Protein AF-A0A9W8QL28-F1 (afdb_mon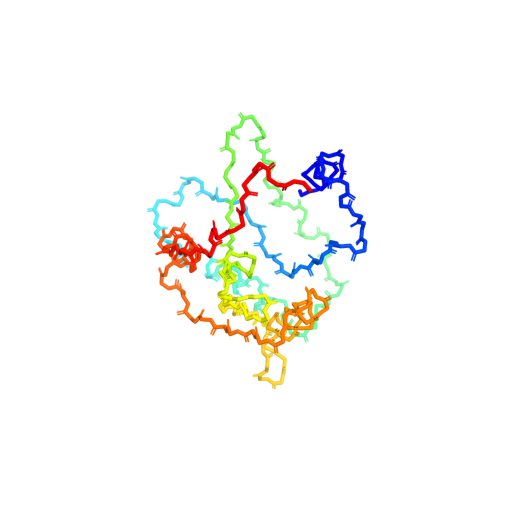omer_lite)

Structure (mmCIF, N/CA/C/O backbone):
data_AF-A0A9W8QL28-F1
#
_entry.id   AF-A0A9W8QL28-F1
#
loop_
_atom_site.group_PDB
_atom_site.id
_atom_site.type_symbol
_atom_site.label_atom_id
_atom_site.label_alt_id
_a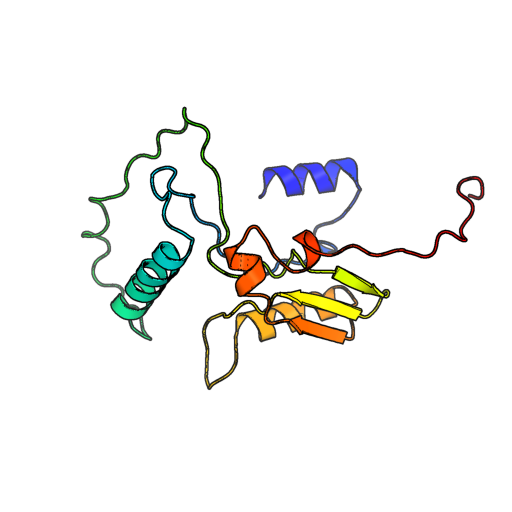tom_site.label_comp_id
_atom_site.label_asym_id
_atom_site.label_entity_id
_atom_site.label_seq_id
_atom_site.pdbx_PDB_ins_code
_atom_site.Cartn_x
_atom_site.Cartn_y
_atom_site.Cartn_z
_atom_site.occupancy
_atom_site.B_iso_or_equiv
_atom_site.auth_seq_id
_atom_site.auth_comp_id
_atom_site.auth_asym_id
_atom_site.auth_atom_id
_atom_site.pdbx_PDB_model_num
ATOM 1 N N . MET A 1 1 ? 14.831 0.551 6.319 1.00 87.62 1 MET A N 1
ATOM 2 C CA . MET A 1 1 ? 13.505 0.143 6.832 1.00 87.62 1 MET A CA 1
ATOM 3 C C . MET A 1 1 ? 13.567 -0.330 8.285 1.00 87.62 1 MET A C 1
ATOM 5 O O . MET A 1 1 ? 12.754 0.137 9.063 1.00 87.62 1 MET A O 1
ATOM 9 N N . THR A 1 2 ? 14.535 -1.170 8.684 1.00 91.88 2 THR A N 1
ATOM 10 C CA . THR A 1 2 ? 14.658 -1.726 10.054 1.00 91.88 2 THR A CA 1
ATOM 11 C C . THR A 1 2 ? 14.561 -0.692 11.175 1.00 91.88 2 THR A C 1
ATOM 13 O O . THR A 1 2 ? 13.755 -0.870 12.074 1.00 91.88 2 THR A O 1
ATOM 16 N N . ALA A 1 3 ? 15.291 0.424 11.087 1.00 93.81 3 ALA A N 1
ATOM 17 C CA . ALA A 1 3 ? 15.249 1.465 12.120 1.00 93.81 3 ALA A CA 1
ATOM 18 C C . ALA A 1 3 ? 13.833 2.026 12.369 1.00 93.81 3 ALA A C 1
ATOM 20 O O . ALA A 1 3 ? 13.458 2.247 13.515 1.00 93.81 3 ALA A O 1
ATOM 21 N N . ASN A 1 4 ? 13.025 2.194 11.312 1.00 95.12 4 ASN A N 1
ATOM 22 C CA . ASN A 1 4 ? 11.638 2.645 11.454 1.00 95.12 4 ASN A CA 1
ATOM 23 C C . ASN A 1 4 ? 10.756 1.568 12.092 1.00 95.12 4 ASN A C 1
ATOM 25 O O . ASN A 1 4 ? 9.871 1.905 12.866 1.00 95.12 4 ASN A O 1
ATOM 29 N N . LEU A 1 5 ? 10.988 0.288 11.784 1.00 95.00 5 LEU A N 1
ATOM 30 C CA . LEU A 1 5 ? 10.230 -0.807 12.394 1.00 95.00 5 LEU A CA 1
ATOM 31 C C . LEU A 1 5 ? 10.510 -0.902 13.895 1.00 95.00 5 LEU A C 1
ATOM 33 O O . LEU A 1 5 ? 9.568 -1.003 14.671 1.00 95.00 5 LEU A O 1
ATOM 37 N N . GLU A 1 6 ? 11.776 -0.810 14.304 1.00 95.25 6 GLU A N 1
ATOM 38 C CA . GLU A 1 6 ? 12.146 -0.817 15.725 1.00 95.25 6 GLU A CA 1
ATOM 39 C C . GLU A 1 6 ? 11.545 0.377 16.472 1.00 95.25 6 GLU A C 1
ATOM 41 O O . GLU A 1 6 ? 11.014 0.221 17.571 1.00 95.25 6 GLU A O 1
ATOM 46 N N . LEU A 1 7 ? 11.552 1.560 15.849 1.00 96.12 7 LEU A N 1
ATOM 47 C CA . LEU A 1 7 ? 10.896 2.735 16.412 1.00 96.12 7 LEU A CA 1
ATOM 48 C C . LEU A 1 7 ? 9.381 2.525 16.545 1.00 96.12 7 LEU A C 1
ATOM 50 O O . LEU A 1 7 ? 8.831 2.759 17.613 1.00 96.12 7 LEU A O 1
ATOM 54 N N . LEU A 1 8 ? 8.700 2.046 15.501 1.00 96.31 8 LEU A N 1
ATOM 55 C CA . LEU A 1 8 ? 7.252 1.823 15.552 1.00 96.31 8 LEU A CA 1
ATOM 56 C C . LEU A 1 8 ? 6.868 0.807 16.630 1.00 96.31 8 LEU A C 1
ATOM 58 O O . LEU A 1 8 ? 5.958 1.076 17.411 1.00 96.31 8 LEU A O 1
ATOM 62 N N . LYS A 1 9 ? 7.586 -0.317 16.729 1.00 96.31 9 LYS A N 1
ATOM 63 C CA . LYS A 1 9 ? 7.376 -1.314 17.791 1.00 96.31 9 LYS A CA 1
ATOM 64 C C . LYS A 1 9 ? 7.506 -0.691 19.179 1.00 96.31 9 LYS A C 1
ATOM 66 O O . LYS A 1 9 ? 6.660 -0.913 20.041 1.00 96.31 9 LYS A O 1
ATOM 71 N N . LYS A 1 10 ? 8.541 0.129 19.376 1.00 96.44 10 LYS A N 1
ATOM 72 C CA . LYS A 1 10 ? 8.800 0.815 20.643 1.00 96.44 10 LYS A CA 1
ATOM 73 C C . LYS A 1 10 ? 7.705 1.827 21.004 1.00 96.44 10 LYS A C 1
ATOM 75 O O . LYS A 1 10 ? 7.335 1.908 22.169 1.00 96.44 10 LYS A O 1
ATOM 80 N N . GLU A 1 11 ? 7.207 2.596 20.036 1.00 97.81 11 GLU A N 1
ATOM 81 C CA . GLU A 1 11 ? 6.320 3.744 20.294 1.00 97.81 11 GLU A CA 1
ATOM 82 C C . GLU A 1 11 ? 4.814 3.416 20.176 1.00 97.81 11 GLU A C 1
ATOM 84 O O . GLU A 1 11 ? 3.987 4.201 20.629 1.00 97.81 11 GLU A O 1
ATOM 89 N N . THR A 1 12 ? 4.429 2.281 19.574 1.00 94.69 12 THR A N 1
ATOM 90 C CA . THR A 1 12 ? 3.009 1.946 19.300 1.00 94.69 12 THR A CA 1
ATOM 91 C C . THR A 1 12 ? 2.554 0.576 19.810 1.00 94.69 12 THR A C 1
ATOM 93 O O . THR A 1 12 ? 1.387 0.235 19.657 1.00 94.69 12 THR A O 1
ATOM 96 N N . VAL A 1 13 ? 3.446 -0.205 20.435 1.00 94.12 13 VAL A N 1
ATOM 97 C CA . VAL A 1 13 ? 3.175 -1.565 20.958 1.00 94.12 13 VAL A CA 1
ATOM 98 C C . VAL A 1 13 ? 2.855 -2.605 19.866 1.00 94.12 13 VAL A C 1
ATOM 100 O O . VAL A 1 13 ? 2.584 -3.759 20.182 1.00 94.12 13 VAL A O 1
ATOM 103 N N . ILE A 1 14 ? 2.957 -2.252 18.578 1.00 96.25 14 ILE A N 1
ATOM 104 C CA . ILE A 1 14 ? 2.776 -3.221 17.490 1.00 96.25 14 ILE A CA 1
ATOM 105 C C . ILE A 1 14 ? 3.804 -4.354 17.582 1.00 96.25 14 ILE A C 1
ATOM 107 O O . ILE A 1 14 ? 4.992 -4.144 17.844 1.00 96.25 14 ILE A O 1
ATOM 111 N N . THR A 1 15 ? 3.346 -5.569 17.316 1.00 95.88 15 THR A N 1
ATOM 112 C CA . THR A 1 15 ? 4.160 -6.785 17.329 1.00 95.88 15 THR A CA 1
ATOM 113 C C . THR A 1 15 ? 4.541 -7.220 15.915 1.00 95.88 15 THR A C 1
ATOM 115 O O . THR A 1 15 ? 3.971 -6.770 14.924 1.00 95.88 15 THR A O 1
ATOM 118 N N . ASP A 1 16 ? 5.491 -8.152 15.780 1.00 95.69 16 ASP A N 1
ATOM 119 C CA . ASP A 1 16 ? 5.831 -8.718 14.464 1.00 95.69 16 ASP A CA 1
ATOM 120 C C . ASP A 1 16 ? 4.655 -9.437 13.784 1.00 95.69 16 ASP A C 1
ATOM 122 O O . ASP A 1 16 ? 4.622 -9.494 12.554 1.00 95.69 16 ASP A O 1
ATOM 126 N N . GLY A 1 17 ? 3.686 -9.940 14.560 1.00 96.06 17 GLY A N 1
ATOM 127 C CA . GLY A 1 17 ? 2.460 -10.556 14.041 1.00 96.06 17 GLY A CA 1
ATOM 128 C C . GLY A 1 17 ? 1.511 -9.564 13.363 1.00 96.06 17 GLY A C 1
ATOM 129 O O . GLY A 1 17 ? 0.692 -9.971 12.546 1.00 96.06 17 GLY A O 1
ATOM 130 N N . GLU A 1 18 ? 1.662 -8.270 13.649 1.00 96.25 18 GLU A N 1
ATOM 131 C CA . GLU A 1 18 ? 0.862 -7.177 13.084 1.00 96.25 18 GLU A CA 1
ATOM 132 C C . GLU A 1 18 ? 1.589 -6.464 11.928 1.00 96.25 18 GLU A C 1
ATOM 134 O O . GLU A 1 18 ? 1.052 -5.544 11.311 1.00 96.25 18 GLU A O 1
ATOM 139 N N . ILE A 1 19 ? 2.817 -6.890 11.597 1.00 96.75 19 ILE A N 1
ATOM 140 C CA . ILE A 1 19 ? 3.626 -6.291 10.531 1.00 96.75 19 ILE A CA 1
ATOM 141 C C . ILE A 1 19 ? 3.552 -7.147 9.267 1.00 96.75 19 ILE A C 1
ATOM 143 O O . ILE A 1 19 ? 4.274 -8.134 9.084 1.00 96.75 19 ILE A O 1
ATOM 147 N N . P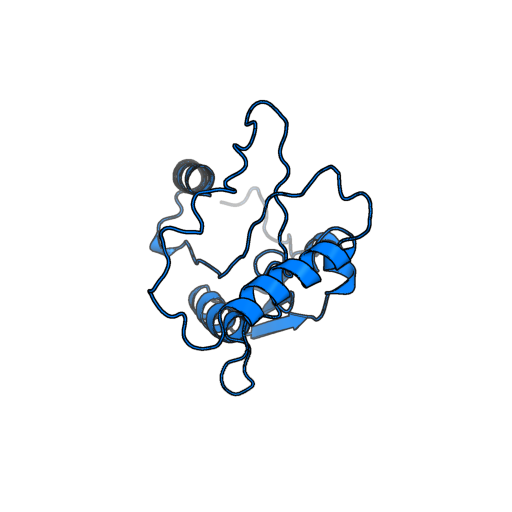HE A 1 20 ? 2.743 -6.682 8.324 1.00 97.19 20 PHE A N 1
ATOM 148 C CA . PHE A 1 20 ? 2.582 -7.275 7.001 1.00 97.19 20 PHE A CA 1
ATOM 149 C C . PHE A 1 20 ? 3.552 -6.639 5.995 1.00 97.19 20 PHE A C 1
ATOM 151 O O . PHE A 1 20 ? 3.675 -5.418 5.910 1.00 97.19 20 PHE A O 1
ATOM 158 N N . ARG A 1 21 ? 4.289 -7.464 5.240 1.00 96.31 21 ARG A N 1
ATOM 159 C CA . ARG A 1 21 ? 5.356 -7.008 4.329 1.00 96.31 21 ARG A CA 1
ATOM 160 C C . ARG A 1 21 ? 4.943 -7.198 2.878 1.00 96.31 21 ARG A C 1
ATOM 162 O O . ARG A 1 21 ? 4.512 -8.282 2.497 1.00 96.31 21 ARG A O 1
ATOM 169 N N . LEU A 1 22 ? 5.135 -6.155 2.077 1.00 97.12 22 LEU A N 1
ATOM 170 C CA . LEU A 1 22 ? 4.822 -6.137 0.651 1.00 97.12 22 LEU A CA 1
ATOM 171 C C . LEU A 1 22 ? 6.103 -6.106 -0.191 1.00 97.12 22 LEU A C 1
ATOM 173 O O . LEU A 1 22 ? 7.116 -5.560 0.262 1.00 97.12 22 LEU A O 1
ATOM 177 N N . PRO A 1 23 ? 6.080 -6.673 -1.411 1.00 96.19 23 PRO A N 1
ATOM 178 C CA . PRO A 1 23 ? 7.187 -6.531 -2.344 1.00 96.19 23 PRO A CA 1
ATOM 179 C C . PRO A 1 23 ? 7.348 -5.059 -2.742 1.00 96.19 23 PRO A C 1
ATOM 181 O O . PRO A 1 23 ? 6.380 -4.381 -3.074 1.00 96.19 23 PRO A O 1
ATOM 184 N N . ALA A 1 24 ? 8.583 -4.560 -2.713 1.00 93.00 24 ALA A N 1
ATOM 185 C CA . ALA A 1 24 ? 8.904 -3.200 -3.123 1.00 93.00 24 ALA A CA 1
ATOM 186 C C . ALA A 1 24 ? 10.309 -3.142 -3.722 1.00 93.00 24 ALA A C 1
ATOM 188 O O . ALA A 1 24 ? 11.240 -3.780 -3.227 1.00 93.00 24 ALA A O 1
ATOM 189 N N . LEU A 1 25 ? 10.467 -2.329 -4.766 1.00 91.94 25 LEU A N 1
ATOM 190 C CA . LEU A 1 25 ? 11.770 -1.959 -5.303 1.00 91.94 25 LEU A CA 1
ATOM 191 C C . LEU A 1 25 ? 12.085 -0.529 -4.883 1.00 91.94 25 LEU A C 1
ATOM 193 O O . LEU A 1 25 ? 11.281 0.381 -5.089 1.00 91.94 25 LEU A O 1
ATOM 197 N N . ILE A 1 26 ? 13.271 -0.340 -4.313 1.00 89.62 26 ILE A N 1
ATOM 198 C CA . ILE A 1 26 ? 13.777 0.961 -3.885 1.00 89.62 26 ILE A CA 1
ATOM 199 C C . ILE A 1 26 ? 15.139 1.166 -4.533 1.00 89.62 26 ILE A C 1
ATOM 201 O O . ILE A 1 26 ? 16.018 0.310 -4.439 1.00 89.62 26 ILE A O 1
ATOM 205 N N . ALA A 1 27 ? 15.301 2.299 -5.205 1.00 87.19 27 ALA A N 1
ATOM 206 C CA . ALA A 1 27 ? 16.518 2.660 -5.909 1.00 87.19 27 ALA A CA 1
ATOM 207 C C . ALA A 1 27 ? 17.002 4.045 -5.481 1.00 87.19 27 ALA A C 1
ATOM 209 O O . ALA A 1 27 ? 16.237 4.878 -4.998 1.00 87.19 27 ALA A O 1
ATOM 210 N N . TYR A 1 28 ? 18.288 4.307 -5.688 1.00 83.69 28 TYR A N 1
ATOM 211 C CA . TYR A 1 28 ? 18.830 5.652 -5.555 1.00 83.69 28 TYR A CA 1
ATOM 212 C C . TYR A 1 28 ? 18.374 6.516 -6.729 1.00 83.69 28 TYR A C 1
ATOM 214 O O . TYR A 1 28 ? 18.602 6.167 -7.891 1.00 83.69 28 TYR A O 1
ATOM 222 N N . ARG A 1 29 ? 17.801 7.678 -6.421 1.00 75.38 29 ARG A N 1
ATOM 223 C CA . ARG A 1 29 ? 17.485 8.701 -7.412 1.00 75.38 29 ARG A CA 1
ATOM 224 C C . ARG A 1 29 ? 18.777 9.381 -7.846 1.00 75.38 29 ARG A C 1
ATOM 226 O O . ARG A 1 29 ? 19.460 10.003 -7.037 1.00 75.38 29 ARG A O 1
ATOM 233 N N . ASP A 1 30 ? 19.109 9.279 -9.129 1.00 69.81 30 ASP A N 1
ATOM 234 C CA . ASP A 1 30 ? 20.281 9.941 -9.711 1.00 69.81 30 ASP A CA 1
ATOM 235 C C . ASP A 1 30 ? 20.003 11.450 -9.865 1.00 69.81 30 ASP A C 1
ATOM 237 O O . ASP A 1 30 ? 19.218 11.832 -10.737 1.00 69.81 30 ASP A O 1
ATOM 241 N N . PRO A 1 31 ? 20.643 12.332 -9.072 1.00 58.59 31 PRO A N 1
ATOM 242 C CA . PRO A 1 31 ? 20.335 13.765 -9.061 1.00 58.59 31 PRO A CA 1
ATOM 243 C C . PRO A 1 31 ? 20.692 14.472 -10.378 1.00 58.59 31 PRO A C 1
ATOM 245 O O . PRO A 1 31 ? 20.253 15.595 -10.621 1.00 58.59 31 PRO A O 1
ATOM 248 N N . ARG A 1 32 ? 21.467 13.822 -11.258 1.00 59.44 32 ARG A N 1
ATOM 249 C CA . ARG A 1 32 ? 21.807 14.336 -12.595 1.00 59.44 32 ARG A CA 1
ATOM 250 C C . ARG A 1 32 ? 20.726 14.050 -13.634 1.00 59.44 32 ARG A C 1
ATOM 252 O O . ARG A 1 32 ? 20.765 14.611 -14.727 1.00 59.44 32 ARG A O 1
ATOM 259 N N . ARG A 1 33 ? 19.750 13.193 -13.323 1.00 55.28 33 ARG A N 1
ATOM 260 C CA . ARG A 1 33 ? 18.628 12.895 -14.217 1.00 55.28 33 ARG A CA 1
ATOM 261 C C . ARG A 1 33 ? 17.527 13.930 -14.027 1.00 55.28 33 ARG A C 1
ATOM 263 O O . ARG A 1 33 ? 16.500 13.666 -13.420 1.00 55.28 33 ARG A O 1
ATOM 270 N N . ARG A 1 34 ? 17.745 15.119 -14.595 1.00 47.50 34 ARG A N 1
ATOM 271 C CA . ARG A 1 34 ? 16.700 16.145 -14.772 1.00 47.50 34 ARG A CA 1
ATOM 272 C C . ARG A 1 34 ? 15.732 15.845 -15.933 1.00 47.50 34 ARG A C 1
ATOM 274 O O . ARG A 1 34 ? 14.832 16.633 -16.182 1.00 47.50 34 ARG A O 1
ATOM 281 N N . GLY A 1 35 ? 15.895 14.721 -16.637 1.00 47.34 35 GLY A N 1
ATOM 282 C CA . GLY A 1 35 ? 14.949 14.239 -17.649 1.00 47.34 35 GLY A CA 1
ATOM 283 C C . GLY A 1 35 ? 14.004 13.206 -17.041 1.00 47.34 35 GLY A C 1
ATOM 284 O O . GLY A 1 35 ? 14.477 12.287 -16.376 1.00 47.34 35 GLY A O 1
ATOM 285 N N . GLY A 1 36 ? 12.694 13.376 -17.247 1.00 50.78 36 GLY A N 1
ATOM 286 C CA . GLY A 1 36 ? 11.623 12.631 -16.577 1.00 50.78 36 GLY A CA 1
ATOM 287 C C . GLY A 1 36 ? 11.824 11.112 -16.470 1.00 50.78 36 GLY A C 1
ATOM 288 O O . GLY A 1 36 ? 12.507 10.491 -17.290 1.00 50.78 36 GLY A O 1
ATOM 289 N N . ARG A 1 37 ? 11.164 10.519 -15.462 1.00 52.66 37 ARG A N 1
ATOM 290 C CA . ARG A 1 37 ? 11.284 9.139 -14.924 1.00 52.66 37 ARG A CA 1
ATOM 291 C C . ARG A 1 37 ? 11.278 7.974 -15.944 1.00 52.66 37 ARG A C 1
ATOM 293 O O . ARG A 1 37 ? 11.583 6.841 -15.586 1.00 52.66 37 ARG A O 1
ATOM 300 N N . SER A 1 38 ? 11.060 8.240 -17.232 1.00 49.34 38 SER A N 1
ATOM 301 C CA . SER A 1 38 ? 11.220 7.310 -18.364 1.00 49.34 38 SER A CA 1
ATOM 302 C C . SER A 1 38 ? 12.592 6.609 -18.444 1.00 49.34 38 SER A C 1
ATOM 304 O O . SER A 1 38 ? 12.674 5.446 -18.837 1.00 49.34 38 SER A O 1
ATOM 306 N N . GLY A 1 39 ? 13.681 7.273 -18.033 1.00 44.66 39 GLY A N 1
ATOM 307 C CA . GLY A 1 39 ? 15.042 6.728 -18.145 1.00 44.66 39 GLY A CA 1
ATOM 308 C C . GLY A 1 39 ? 15.391 5.629 -17.129 1.00 44.66 39 GLY A C 1
ATOM 309 O O . GLY A 1 39 ? 16.400 4.938 -17.300 1.00 44.66 39 GLY A O 1
ATOM 310 N N . ALA A 1 40 ? 14.596 5.473 -16.064 1.00 50.97 40 ALA A N 1
ATOM 311 C CA . ALA A 1 40 ? 14.738 4.388 -15.091 1.00 50.97 40 ALA A CA 1
ATOM 312 C C . ALA A 1 40 ? 14.173 3.068 -15.644 1.00 50.97 40 ALA A C 1
ATOM 314 O O . ALA A 1 40 ? 14.838 2.036 -15.549 1.00 50.97 40 ALA A O 1
ATOM 315 N N . ARG A 1 41 ? 13.025 3.134 -16.339 1.00 49.94 41 ARG A N 1
ATOM 316 C CA . ARG A 1 41 ? 12.367 1.993 -16.997 1.00 49.94 41 ARG A CA 1
ATOM 317 C C . ARG A 1 41 ? 13.300 1.272 -17.967 1.00 49.94 41 ARG A C 1
ATOM 319 O O . ARG A 1 41 ? 13.418 0.056 -17.893 1.00 49.94 41 ARG A O 1
ATOM 326 N N . ARG A 1 42 ? 14.018 2.016 -18.820 1.00 47.19 42 ARG A N 1
ATOM 327 C CA . ARG A 1 42 ? 14.915 1.409 -19.818 1.00 47.19 42 ARG A CA 1
ATOM 328 C C . ARG A 1 42 ? 16.026 0.584 -19.169 1.00 47.19 42 ARG A C 1
ATOM 330 O O . ARG A 1 42 ? 16.320 -0.497 -19.642 1.00 47.19 42 ARG A O 1
ATOM 337 N N . ARG A 1 43 ? 16.583 1.044 -18.044 1.00 50.69 43 ARG A N 1
ATOM 338 C CA . ARG A 1 43 ? 17.689 0.353 -17.367 1.00 50.69 43 ARG A CA 1
ATOM 339 C C . ARG A 1 43 ? 17.255 -0.828 -16.508 1.00 50.69 43 ARG A C 1
ATOM 341 O O . ARG A 1 43 ? 17.990 -1.801 -16.449 1.00 50.69 43 ARG A O 1
ATOM 348 N N . VAL A 1 44 ? 16.098 -0.751 -15.849 1.00 53.12 44 VAL A N 1
ATOM 349 C CA . VAL A 1 44 ? 15.560 -1.893 -15.090 1.00 53.12 44 VAL A CA 1
ATOM 350 C C . VAL A 1 44 ? 15.117 -2.999 -16.047 1.00 53.12 44 VAL A C 1
ATOM 352 O O . VAL A 1 44 ? 15.486 -4.146 -15.824 1.00 53.12 44 VAL A O 1
ATOM 355 N N . LEU A 1 45 ? 14.428 -2.662 -17.147 1.00 50.19 45 LEU A N 1
ATOM 356 C CA . LEU A 1 45 ? 14.120 -3.654 -18.181 1.00 50.19 45 LEU A CA 1
ATOM 357 C C . LEU A 1 45 ? 15.385 -4.189 -18.859 1.00 50.19 45 LEU A C 1
ATOM 359 O O . LEU A 1 45 ? 15.493 -5.395 -18.984 1.00 50.19 45 LEU A O 1
ATOM 363 N N . GLU A 1 46 ? 16.376 -3.355 -19.203 1.00 48.22 46 GLU A N 1
ATOM 364 C CA . GLU A 1 46 ? 17.669 -3.839 -19.729 1.00 48.22 46 GLU A CA 1
ATOM 365 C C . GLU A 1 46 ? 18.373 -4.790 -18.742 1.00 48.22 46 GLU A C 1
ATOM 367 O O . GLU A 1 46 ? 19.012 -5.748 -19.168 1.00 48.22 46 GLU A O 1
ATOM 372 N N . LEU A 1 47 ? 18.270 -4.557 -17.427 1.00 51.12 47 LEU A N 1
ATOM 373 C CA . LEU A 1 47 ? 18.824 -5.460 -16.412 1.00 51.12 47 LEU A CA 1
ATOM 374 C C . LEU A 1 47 ? 18.069 -6.791 -16.340 1.00 51.12 47 LEU A C 1
ATOM 376 O O . LEU A 1 47 ? 18.711 -7.822 -16.157 1.00 51.12 47 LEU A O 1
ATOM 380 N N . ILE A 1 48 ? 16.745 -6.774 -16.484 1.00 50.09 48 ILE A N 1
ATOM 381 C CA . ILE A 1 48 ? 15.902 -7.977 -16.471 1.00 50.09 48 ILE A CA 1
ATOM 382 C C . ILE A 1 48 ? 16.091 -8.775 -17.774 1.00 50.09 48 ILE A C 1
ATOM 384 O O . ILE A 1 48 ? 16.364 -9.972 -17.717 1.00 50.09 48 ILE A O 1
ATOM 388 N N . ASP A 1 49 ? 16.065 -8.112 -18.934 1.00 50.72 49 ASP A N 1
ATOM 389 C CA . ASP A 1 49 ? 16.266 -8.726 -20.256 1.00 50.72 49 ASP A CA 1
ATOM 390 C C . ASP A 1 49 ? 17.665 -9.324 -20.411 1.00 50.72 49 ASP A C 1
ATOM 392 O O . ASP A 1 49 ? 17.828 -10.377 -21.025 1.00 50.72 49 ASP A O 1
ATOM 396 N N . LYS A 1 50 ? 18.693 -8.695 -19.825 1.00 47.19 50 LYS A N 1
ATOM 397 C CA . LYS A 1 50 ? 20.069 -9.199 -19.910 1.00 47.19 50 LYS A CA 1
ATOM 398 C C . LYS A 1 50 ? 20.277 -10.528 -19.169 1.00 47.19 50 LYS A C 1
ATOM 400 O O . LYS A 1 50 ? 21.244 -11.217 -19.478 1.00 47.19 50 LYS A O 1
ATOM 405 N N . HIS A 1 51 ? 19.413 -10.888 -18.216 1.00 49.22 51 HIS A N 1
ATOM 406 C CA . HIS A 1 51 ? 19.592 -12.093 -17.392 1.00 49.22 51 HIS A CA 1
ATOM 407 C C . HIS A 1 51 ? 18.618 -13.236 -17.712 1.00 49.22 51 HIS A C 1
ATOM 409 O O . HIS A 1 51 ? 18.819 -14.328 -17.188 1.00 49.22 51 HIS A O 1
ATOM 415 N N . GLY A 1 52 ? 17.630 -13.029 -18.595 1.00 40.16 52 GLY A N 1
ATOM 416 C CA . GLY A 1 52 ? 16.702 -14.071 -19.055 1.00 40.16 52 GLY A CA 1
ATOM 417 C C . GLY A 1 52 ? 15.895 -14.772 -17.939 1.00 40.16 52 GLY A C 1
ATOM 418 O O . GLY A 1 52 ? 16.092 -14.529 -16.746 1.00 40.16 52 GLY A O 1
ATOM 419 N N . PRO A 1 53 ? 14.944 -15.659 -18.288 1.00 39.88 53 PRO A N 1
ATOM 420 C CA . PRO A 1 53 ? 14.229 -16.471 -17.314 1.00 39.88 53 PRO A CA 1
ATOM 421 C C . PRO A 1 53 ? 15.086 -17.695 -16.969 1.00 39.88 53 PRO A C 1
ATOM 423 O O . PRO A 1 53 ? 14.962 -18.753 -17.577 1.00 39.88 53 PRO A O 1
ATOM 426 N N . GLY A 1 54 ? 15.998 -17.519 -16.016 1.00 45.34 54 GLY A N 1
ATOM 427 C CA . GLY A 1 54 ? 16.957 -18.544 -15.602 1.00 45.34 54 GLY A CA 1
ATOM 428 C C . GLY A 1 54 ? 18.347 -17.944 -15.474 1.00 45.34 54 GLY A C 1
ATOM 429 O O . GLY A 1 54 ? 19.177 -18.108 -16.360 1.00 45.34 54 GLY A O 1
ATOM 430 N N . GLY A 1 55 ? 18.578 -17.198 -14.391 1.00 39.41 55 GLY A N 1
ATOM 431 C CA . GLY A 1 55 ? 19.869 -16.573 -14.122 1.00 39.41 55 GLY A CA 1
ATOM 432 C C . GLY A 1 55 ? 20.951 -17.630 -13.920 1.00 39.41 55 GLY A C 1
ATOM 433 O O . GLY A 1 55 ? 21.015 -18.258 -12.864 1.00 39.41 55 GLY A O 1
ATOM 434 N N . ASP A 1 56 ? 21.794 -17.823 -14.932 1.00 39.00 56 ASP A N 1
ATOM 435 C CA . ASP A 1 56 ? 22.961 -18.693 -14.847 1.00 39.00 56 ASP A CA 1
ATOM 436 C C . ASP A 1 56 ? 23.963 -18.139 -13.823 1.00 39.00 56 ASP A C 1
ATOM 438 O O . ASP A 1 56 ? 24.473 -17.022 -13.939 1.00 39.00 56 ASP A O 1
ATOM 442 N N . ALA A 1 57 ? 24.274 -18.963 -12.821 1.00 42.16 57 ALA A N 1
ATOM 443 C CA . ALA A 1 57 ? 25.195 -18.704 -11.714 1.00 42.16 57 ALA A CA 1
ATOM 444 C C . ALA A 1 57 ? 26.683 -18.709 -12.134 1.00 42.16 57 ALA A C 1
ATOM 446 O O . ALA A 1 57 ? 27.538 -19.269 -11.449 1.00 42.16 57 ALA A O 1
ATOM 447 N N . ARG A 1 58 ? 27.022 -18.135 -13.294 1.00 39.50 58 ARG A N 1
ATOM 448 C CA . ARG A 1 58 ? 28.385 -18.168 -13.848 1.00 39.50 58 ARG A CA 1
ATOM 449 C C . ARG A 1 58 ? 28.813 -16.813 -14.403 1.00 39.50 58 ARG A C 1
ATOM 451 O O . ARG A 1 58 ? 28.960 -16.655 -15.608 1.00 39.50 58 ARG A O 1
ATOM 458 N N . ASN A 1 59 ? 28.997 -15.840 -13.509 1.00 39.12 59 ASN A N 1
ATOM 459 C CA . ASN A 1 59 ? 30.040 -14.799 -13.578 1.00 39.12 59 ASN A CA 1
ATOM 460 C C . ASN A 1 59 ? 29.851 -13.775 -12.446 1.00 39.12 59 ASN A C 1
ATOM 462 O O . ASN A 1 59 ? 29.566 -12.600 -12.672 1.00 39.12 59 ASN A O 1
ATOM 466 N N . GLU A 1 60 ? 30.038 -14.211 -11.199 1.00 40.34 60 GLU A N 1
ATOM 467 C CA . GLU A 1 60 ? 30.084 -13.294 -10.049 1.00 40.34 60 GLU A CA 1
ATOM 468 C C . GLU A 1 60 ? 31.347 -12.408 -10.049 1.00 40.34 60 GLU A C 1
ATOM 470 O O . GLU A 1 60 ? 31.381 -11.366 -9.401 1.00 40.34 60 GLU A O 1
ATOM 475 N N . THR A 1 61 ? 32.371 -12.758 -10.831 1.00 35.62 61 THR A N 1
ATOM 476 C CA . THR A 1 61 ? 33.674 -12.075 -10.857 1.00 35.62 61 THR A CA 1
ATOM 477 C C . THR A 1 61 ? 33.774 -10.882 -11.812 1.00 35.62 61 THR A C 1
ATOM 479 O O . THR A 1 61 ? 34.753 -10.146 -11.736 1.00 35.62 61 THR A O 1
ATOM 482 N N . ALA A 1 62 ? 32.783 -10.634 -12.678 1.00 36.28 62 ALA A N 1
ATOM 483 C CA . ALA A 1 62 ? 32.811 -9.512 -13.634 1.00 36.28 62 ALA A CA 1
ATOM 484 C C . A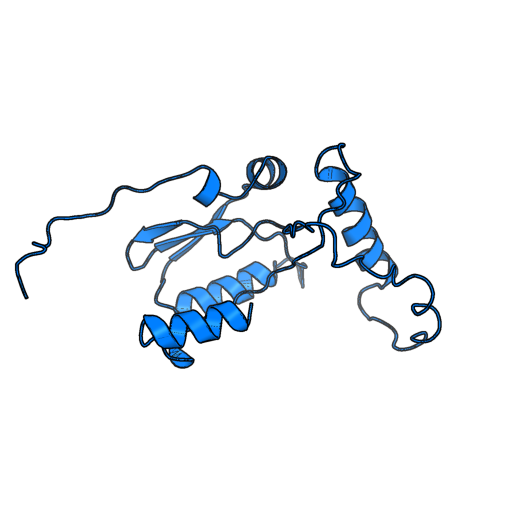LA A 1 62 ? 31.921 -8.315 -13.233 1.00 36.28 62 ALA A C 1
ATOM 486 O O . ALA A 1 62 ? 31.965 -7.261 -13.869 1.00 36.28 62 ALA A O 1
ATOM 487 N N . VAL A 1 63 ? 31.108 -8.448 -12.177 1.00 40.25 63 VAL A N 1
ATOM 488 C CA . VAL A 1 63 ? 30.200 -7.385 -11.686 1.00 40.25 63 VAL A CA 1
ATOM 489 C C . VAL A 1 63 ? 30.827 -6.588 -10.529 1.00 40.25 63 VAL A C 1
ATOM 491 O O . VAL A 1 63 ? 30.200 -5.715 -9.932 1.00 40.25 63 VAL A O 1
ATOM 494 N N . THR A 1 64 ? 32.098 -6.828 -10.219 1.00 35.34 64 THR A N 1
ATOM 495 C CA . THR A 1 64 ? 32.827 -6.142 -9.143 1.00 35.34 64 THR A CA 1
ATOM 496 C C . THR A 1 64 ? 33.361 -4.760 -9.539 1.00 35.34 64 THR A C 1
ATOM 498 O O . THR A 1 64 ? 33.610 -3.946 -8.658 1.00 35.34 64 THR A O 1
ATOM 501 N N . GLU A 1 65 ? 33.450 -4.414 -10.830 1.00 37.03 65 GLU A N 1
ATOM 502 C CA . GLU A 1 65 ? 34.160 -3.192 -11.268 1.00 37.03 65 GLU A CA 1
ATOM 503 C C . GLU A 1 65 ? 33.299 -1.932 -11.498 1.00 37.03 65 GLU A C 1
ATOM 505 O O . GLU A 1 65 ? 33.797 -0.916 -11.980 1.00 37.03 65 GLU A O 1
ATOM 510 N N . ARG A 1 66 ? 32.006 -1.919 -11.139 1.00 40.75 66 ARG A N 1
ATOM 511 C CA . ARG A 1 66 ? 31.203 -0.669 -11.161 1.00 40.75 66 ARG A CA 1
ATOM 512 C C . ARG A 1 66 ? 30.261 -0.490 -9.976 1.00 40.75 66 ARG A C 1
ATOM 514 O O . ARG A 1 66 ? 29.221 0.161 -10.111 1.00 40.75 66 ARG A O 1
ATOM 521 N N . ARG A 1 67 ? 30.626 -0.971 -8.786 1.00 44.41 67 ARG A N 1
ATOM 522 C CA . ARG A 1 67 ? 30.070 -0.370 -7.566 1.00 44.41 67 ARG A CA 1
ATOM 523 C C . ARG A 1 67 ? 30.676 1.023 -7.438 1.00 44.41 67 ARG A C 1
ATOM 525 O O . ARG A 1 67 ? 31.747 1.196 -6.880 1.00 44.41 67 ARG A O 1
ATOM 532 N N . ARG A 1 68 ? 30.008 2.021 -8.027 1.00 54.12 68 ARG A N 1
ATOM 533 C CA . ARG A 1 68 ? 30.272 3.421 -7.686 1.00 54.12 68 ARG A CA 1
ATOM 534 C C . ARG A 1 68 ? 30.073 3.531 -6.182 1.00 54.12 68 ARG A C 1
ATOM 536 O O . ARG A 1 68 ? 28.949 3.342 -5.722 1.00 54.12 68 ARG A O 1
ATOM 543 N N . GLU A 1 69 ? 31.153 3.782 -5.454 1.00 47.28 69 GLU A N 1
ATOM 544 C CA . GLU A 1 69 ? 31.083 4.171 -4.053 1.00 47.28 69 GLU A CA 1
ATOM 545 C C . GLU A 1 69 ? 30.100 5.336 -3.953 1.00 47.28 69 GLU A C 1
ATOM 547 O O . GLU A 1 69 ? 30.258 6.383 -4.588 1.00 47.28 69 GLU A O 1
ATOM 552 N N . ILE A 1 70 ? 28.994 5.086 -3.260 1.00 52.88 70 ILE A N 1
ATOM 553 C CA . ILE A 1 70 ? 27.987 6.103 -3.017 1.00 52.88 70 ILE A CA 1
ATOM 554 C C . ILE A 1 70 ? 28.587 7.002 -1.949 1.00 52.88 70 ILE A C 1
ATOM 556 O O . ILE A 1 70 ? 28.764 6.582 -0.809 1.00 52.88 70 ILE A O 1
ATOM 560 N N . ASP A 1 71 ? 28.919 8.226 -2.343 1.00 52.88 71 ASP A N 1
ATOM 561 C CA . ASP A 1 71 ? 29.320 9.288 -1.431 1.00 52.88 71 ASP A CA 1
ATOM 562 C C . ASP A 1 71 ? 28.156 9.595 -0.471 1.00 52.88 71 ASP A C 1
ATOM 564 O O . ASP A 1 71 ? 27.240 10.359 -0.784 1.00 52.88 71 ASP A O 1
ATOM 568 N N . VAL A 1 72 ? 28.181 8.942 0.692 1.00 52.47 72 VAL A N 1
ATOM 569 C CA . VAL A 1 72 ? 27.191 9.052 1.774 1.00 52.47 72 VAL A CA 1
ATOM 570 C C . VAL A 1 72 ? 27.171 10.432 2.439 1.00 52.47 72 VAL A C 1
ATOM 572 O O . VAL A 1 72 ? 26.277 10.698 3.238 1.00 52.47 72 VAL A O 1
ATOM 575 N N . SER A 1 73 ? 28.110 11.326 2.102 1.00 55.75 73 SER A N 1
ATOM 576 C CA . SER A 1 73 ? 28.134 12.703 2.611 1.00 55.75 73 SER A CA 1
ATOM 577 C C . SER A 1 73 ? 27.141 13.634 1.902 1.00 55.75 73 SER A C 1
ATOM 579 O O . SER A 1 73 ? 26.824 14.708 2.415 1.00 55.75 73 SER A O 1
ATOM 581 N N . LYS A 1 74 ? 26.613 13.234 0.737 1.00 58.66 74 LYS A N 1
ATOM 582 C CA . LYS A 1 74 ? 25.611 14.012 -0.005 1.00 58.66 74 LYS A CA 1
ATOM 583 C C . LYS A 1 74 ? 24.204 13.498 0.284 1.00 58.66 74 LYS A C 1
ATOM 585 O O . LYS A 1 74 ? 24.009 12.283 0.338 1.00 58.66 74 LYS A O 1
ATOM 590 N N . PRO A 1 75 ? 23.197 14.389 0.401 1.00 58.75 75 PRO A N 1
ATOM 591 C CA . PRO A 1 75 ? 21.814 13.963 0.545 1.00 58.75 75 PRO A CA 1
ATOM 592 C C . PRO A 1 75 ? 21.421 13.126 -0.674 1.00 58.75 75 PRO A C 1
ATOM 594 O O . PRO A 1 75 ? 21.284 13.631 -1.790 1.00 58.75 75 PRO A O 1
ATOM 597 N N . PHE A 1 76 ? 21.273 11.822 -0.463 1.00 66.00 76 PHE A N 1
ATOM 598 C CA . PHE A 1 76 ? 20.741 10.913 -1.460 1.00 66.00 76 PHE A CA 1
ATOM 599 C C . PHE A 1 76 ? 19.224 10.864 -1.306 1.00 66.00 76 PHE A C 1
ATOM 601 O O . PHE A 1 76 ? 18.688 10.850 -0.200 1.00 66.00 76 PHE A O 1
ATOM 608 N N . SER A 1 77 ? 18.511 10.853 -2.426 1.00 77.69 77 SER A N 1
ATOM 609 C CA . SER A 1 77 ? 17.077 10.575 -2.416 1.00 77.69 77 SER A CA 1
ATOM 610 C C . SER A 1 77 ? 16.863 9.141 -2.868 1.00 77.69 77 SER A C 1
ATOM 612 O O . SER A 1 77 ? 17.519 8.679 -3.802 1.00 77.69 77 SER A O 1
ATOM 614 N N . LEU A 1 78 ? 15.945 8.446 -2.213 1.00 86.31 78 LEU A N 1
ATOM 615 C CA . LEU A 1 78 ? 15.450 7.160 -2.679 1.00 86.31 78 LEU A CA 1
ATOM 616 C C . LEU A 1 78 ? 14.197 7.390 -3.525 1.00 86.31 78 LEU A C 1
ATOM 618 O O . LEU A 1 78 ? 13.451 8.341 -3.299 1.00 86.31 78 LEU A O 1
ATOM 622 N N . GLU A 1 79 ? 13.981 6.529 -4.507 1.00 86.62 79 GLU A N 1
ATOM 623 C CA . GLU A 1 79 ? 12.774 6.499 -5.324 1.00 86.62 79 GLU A CA 1
ATOM 624 C C . GLU A 1 79 ? 12.282 5.062 -5.488 1.00 86.62 79 GLU A C 1
ATOM 626 O O . GLU A 1 79 ? 13.059 4.111 -5.358 1.00 86.62 79 GLU A O 1
ATOM 631 N N . SER A 1 80 ? 10.993 4.907 -5.795 1.00 91.19 80 SER A N 1
ATOM 632 C CA . SER A 1 80 ? 10.461 3.624 -6.238 1.00 91.19 80 SER A CA 1
ATOM 633 C C . SER A 1 80 ? 10.415 3.580 -7.770 1.00 91.19 80 SER A C 1
ATOM 635 O O . SER A 1 80 ? 9.821 4.472 -8.387 1.00 91.19 80 SER A O 1
ATOM 637 N N . PRO A 1 81 ? 11.067 2.594 -8.416 1.00 91.81 81 PRO A N 1
ATOM 638 C CA . PRO A 1 81 ? 11.007 2.428 -9.867 1.00 91.81 81 PRO A CA 1
ATOM 639 C C . PRO A 1 81 ? 9.628 2.007 -10.392 1.00 91.81 81 PRO A C 1
ATOM 641 O O . PRO A 1 81 ? 9.317 2.287 -11.548 1.00 91.81 81 PRO A O 1
ATOM 644 N N . LEU A 1 82 ? 8.814 1.358 -9.558 1.00 95.12 82 LEU A N 1
ATOM 645 C CA . LEU A 1 82 ? 7.460 0.880 -9.860 1.00 95.12 82 LEU A CA 1
ATOM 646 C C . LEU A 1 82 ? 6.455 1.533 -8.898 1.00 95.12 82 LEU A C 1
ATOM 648 O O . LEU A 1 82 ? 6.898 1.991 -7.842 1.00 95.12 82 LEU A O 1
ATOM 652 N N . PRO A 1 83 ? 5.155 1.599 -9.236 1.00 97.25 83 PRO A N 1
ATOM 653 C CA . PRO A 1 83 ? 4.154 2.116 -8.316 1.00 97.25 83 PRO A CA 1
ATOM 654 C C . PRO A 1 83 ? 4.177 1.370 -6.983 1.00 97.25 83 PRO A C 1
ATOM 656 O O . PRO A 1 83 ? 4.375 0.151 -6.924 1.00 97.25 83 PRO A O 1
ATOM 659 N N . SER A 1 84 ? 4.044 2.118 -5.894 1.00 95.62 84 SER A N 1
ATOM 660 C CA . SER A 1 84 ? 4.276 1.590 -4.552 1.00 95.62 84 SER A CA 1
ATOM 661 C C . SER A 1 84 ? 2.997 1.025 -3.946 1.00 95.62 84 SER A C 1
ATOM 663 O O . SER A 1 84 ? 2.110 1.778 -3.557 1.00 95.62 84 SER A O 1
ATOM 665 N N . LEU A 1 85 ? 2.933 -0.298 -3.765 1.00 97.62 85 LEU A N 1
ATOM 666 C CA . LEU A 1 85 ? 1.769 -0.992 -3.190 1.00 97.62 85 LEU A CA 1
ATOM 667 C C . LEU A 1 85 ? 1.293 -0.391 -1.852 1.00 97.62 85 LEU A C 1
ATOM 669 O O . LEU A 1 85 ? 0.097 -0.252 -1.614 1.00 97.62 85 LEU A O 1
ATOM 673 N N . VAL A 1 86 ? 2.219 0.032 -0.985 1.00 96.62 86 VAL A N 1
ATOM 674 C CA . VAL A 1 86 ? 1.884 0.643 0.320 1.00 96.62 86 VAL A CA 1
ATOM 675 C C . VAL A 1 86 ? 1.287 2.049 0.212 1.00 96.62 86 VAL A C 1
ATOM 677 O O . VAL A 1 86 ? 0.706 2.537 1.175 1.00 96.62 86 VAL A O 1
ATOM 680 N N . ASN A 1 87 ? 1.437 2.717 -0.932 1.00 96.94 87 ASN A N 1
ATOM 681 C CA . ASN A 1 87 ? 1.002 4.094 -1.171 1.00 96.94 87 ASN A CA 1
ATOM 682 C C . ASN A 1 87 ? -0.430 4.132 -1.741 1.00 96.94 87 ASN A C 1
ATOM 684 O O . ASN A 1 87 ? -0.741 4.876 -2.672 1.00 96.94 87 ASN A O 1
ATOM 688 N N . GLY A 1 88 ? -1.279 3.262 -1.190 1.00 96.56 88 GLY A N 1
ATOM 689 C CA . GLY A 1 88 ? -2.705 3.138 -1.465 1.00 96.56 88 GLY A CA 1
ATOM 690 C C . GLY A 1 88 ? -3.584 3.809 -0.407 1.00 96.56 88 GLY A C 1
ATOM 691 O O . GLY A 1 88 ? -3.098 4.423 0.543 1.00 96.56 88 GLY A O 1
ATOM 692 N N . VAL A 1 89 ? -4.898 3.667 -0.556 1.00 97.06 89 VAL A N 1
ATOM 693 C CA . VAL A 1 89 ? -5.914 4.305 0.285 1.00 97.06 89 VAL A CA 1
ATOM 694 C C . VAL A 1 89 ? -6.910 3.256 0.804 1.00 97.06 89 VAL A C 1
ATOM 696 O O . VAL A 1 89 ? -7.566 2.593 -0.002 1.00 97.06 89 VAL A O 1
ATOM 699 N N . PRO A 1 90 ? -7.084 3.108 2.133 1.00 96.56 90 PRO A N 1
ATOM 700 C CA . PRO A 1 90 ? -8.175 2.316 2.691 1.00 96.56 90 PRO A CA 1
ATOM 701 C C . PRO A 1 90 ? -9.487 3.101 2.599 1.00 96.56 90 PRO A C 1
ATOM 703 O O . PRO A 1 90 ? -9.585 4.200 3.161 1.00 96.56 90 PRO A O 1
ATOM 706 N N . LEU A 1 91 ? -10.476 2.529 1.904 1.00 96.00 91 LEU A N 1
ATOM 707 C CA . LEU A 1 91 ? -11.821 3.092 1.727 1.00 96.00 91 LEU A CA 1
ATOM 708 C C . LEU A 1 91 ? -12.798 2.642 2.820 1.00 96.00 91 LEU A C 1
ATOM 710 O O . LEU A 1 91 ? -13.758 3.347 3.117 1.00 96.00 91 LEU A O 1
ATOM 714 N N . SER A 1 92 ? -12.551 1.481 3.423 1.00 95.88 92 SER A N 1
ATOM 715 C CA . SER A 1 92 ? -13.252 0.972 4.604 1.00 95.88 92 SER A CA 1
ATOM 716 C C . SER A 1 92 ? -12.341 0.012 5.373 1.00 95.88 92 SER A C 1
ATOM 718 O O . SER A 1 92 ? -11.230 -0.275 4.924 1.00 95.88 92 SER A O 1
ATOM 720 N N . ASP A 1 93 ? -12.834 -0.548 6.477 1.00 95.56 93 ASP A N 1
ATOM 721 C CA . ASP A 1 93 ? -12.130 -1.584 7.248 1.00 95.56 93 ASP A CA 1
ATOM 722 C C . ASP A 1 93 ? -11.868 -2.868 6.440 1.00 95.56 93 ASP A C 1
ATOM 724 O O . ASP A 1 93 ? -11.049 -3.694 6.829 1.00 95.56 93 ASP A O 1
ATOM 728 N N . SER A 1 94 ? -12.551 -3.044 5.302 1.00 97.81 94 SER A N 1
ATOM 729 C CA . SER A 1 94 ? -12.475 -4.257 4.480 1.00 97.81 94 SER A CA 1
ATOM 730 C C . SER A 1 94 ? -12.049 -4.011 3.030 1.00 97.81 94 SER A C 1
ATOM 732 O O . SER A 1 94 ? -11.806 -4.972 2.300 1.00 97.81 94 SER A O 1
ATOM 734 N N . HIS A 1 95 ? -11.907 -2.750 2.605 1.00 98.25 95 HIS A N 1
ATOM 735 C CA . HIS A 1 95 ? -11.611 -2.389 1.216 1.00 98.25 95 HIS A CA 1
ATOM 736 C C . HIS A 1 95 ? -10.399 -1.466 1.108 1.00 98.25 95 HIS A C 1
ATOM 738 O O . HIS A 1 95 ? -10.414 -0.335 1.599 1.00 98.25 95 HIS A O 1
ATOM 744 N N . TYR A 1 96 ? -9.365 -1.948 0.420 1.00 98.12 96 TYR A N 1
ATOM 745 C CA . TYR A 1 96 ? -8.141 -1.207 0.136 1.00 98.12 96 TYR A CA 1
ATOM 746 C C . TYR A 1 96 ? -7.966 -0.977 -1.367 1.00 98.12 96 TYR A C 1
ATOM 748 O O . TYR A 1 96 ? -8.100 -1.904 -2.163 1.00 98.12 96 TYR A O 1
ATOM 756 N N . VAL A 1 97 ? -7.629 0.250 -1.760 1.00 98.19 97 VAL A N 1
ATOM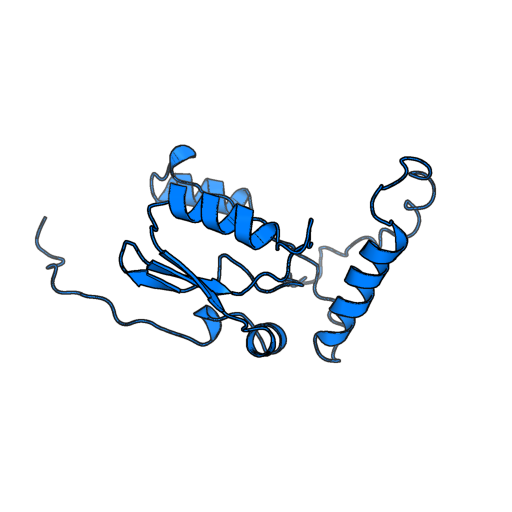 757 C CA . VAL A 1 97 ? -7.271 0.592 -3.142 1.00 98.19 97 VAL A CA 1
ATOM 758 C C . VAL A 1 97 ? -5.776 0.858 -3.201 1.00 98.19 97 VAL A C 1
ATOM 760 O O . VAL A 1 97 ? -5.270 1.717 -2.485 1.00 98.19 97 VAL A O 1
ATOM 763 N N . THR A 1 98 ? -5.056 0.137 -4.050 1.00 98.06 98 THR A N 1
ATOM 764 C CA . THR A 1 98 ? -3.593 0.188 -4.145 1.00 98.06 98 THR A CA 1
ATOM 765 C C . THR A 1 98 ? -3.136 0.470 -5.580 1.00 98.06 98 THR A C 1
ATOM 767 O O . THR A 1 98 ? -3.858 0.150 -6.529 1.00 98.06 98 THR A O 1
ATOM 770 N N . PRO A 1 99 ? -1.954 1.071 -5.784 1.00 98.25 99 PRO A N 1
ATOM 771 C CA . PRO A 1 99 ? -1.361 1.196 -7.111 1.00 98.25 99 PRO A CA 1
ATOM 772 C C . PRO A 1 99 ? -1.119 -0.167 -7.758 1.00 98.25 99 PRO A C 1
ATOM 774 O O . PRO A 1 99 ? -0.666 -1.112 -7.108 1.00 98.25 99 PRO A O 1
ATOM 777 N N . LYS A 1 100 ? -1.368 -0.272 -9.064 1.00 98.31 100 LYS A N 1
ATOM 778 C CA . LYS A 1 100 ? -1.001 -1.447 -9.854 1.00 98.31 100 LYS A CA 1
ATOM 779 C C . LYS A 1 100 ? 0.531 -1.548 -9.895 1.00 98.31 100 LYS A C 1
ATOM 781 O O . LYS A 1 100 ? 1.174 -0.643 -10.422 1.00 98.31 100 LYS A O 1
ATOM 786 N N . PRO A 1 101 ? 1.147 -2.625 -9.379 1.00 97.25 101 PRO A N 1
ATOM 787 C CA . PRO A 1 101 ? 2.596 -2.669 -9.190 1.00 97.25 101 PRO A CA 1
ATOM 788 C C . PRO A 1 101 ? 3.380 -2.886 -10.488 1.00 97.25 101 PRO A C 1
ATOM 790 O O . PRO A 1 101 ? 4.569 -2.574 -10.529 1.00 97.25 101 PRO A O 1
ATOM 793 N N . PHE A 1 102 ? 2.747 -3.432 -11.535 1.00 97.06 102 PHE A N 1
ATOM 794 C CA . PHE A 1 102 ? 3.412 -3.849 -12.778 1.00 97.06 102 PHE A CA 1
ATOM 795 C C . PHE A 1 102 ? 4.629 -4.745 -12.502 1.00 97.06 102 PHE A C 1
ATOM 797 O O . PHE A 1 102 ? 5.728 -4.532 -13.026 1.00 97.06 102 PHE A O 1
ATOM 804 N N . GLY A 1 103 ? 4.427 -5.722 -11.620 1.00 95.75 103 GLY A N 1
ATOM 805 C CA . GLY A 1 103 ? 5.421 -6.711 -11.254 1.00 95.75 103 GLY A CA 1
ATOM 806 C C . GLY A 1 103 ? 5.688 -7.723 -12.375 1.00 95.75 103 GLY A C 1
ATOM 807 O O . GLY A 1 103 ? 5.080 -7.684 -13.449 1.00 95.75 103 GLY A O 1
ATOM 808 N N . PRO A 1 104 ? 6.620 -8.663 -12.144 1.00 95.94 104 PRO A N 1
ATOM 809 C CA . PRO A 1 104 ? 6.920 -9.715 -13.105 1.00 95.94 104 PRO A CA 1
ATOM 810 C C . PRO A 1 104 ? 5.687 -10.565 -13.422 1.00 95.94 104 PRO A C 1
ATOM 812 O O . PRO A 1 104 ? 4.973 -11.004 -12.515 1.00 95.94 104 PRO A O 1
ATOM 815 N N . LEU A 1 105 ? 5.483 -10.841 -14.711 1.00 97.44 105 LEU A N 1
ATOM 816 C CA . LEU A 1 105 ? 4.420 -11.723 -15.173 1.00 97.44 105 LEU A CA 1
ATOM 817 C C . LEU A 1 105 ? 4.903 -13.175 -15.194 1.00 97.44 105 LEU A C 1
ATOM 819 O O . LEU A 1 105 ? 5.857 -13.501 -15.898 1.00 97.44 105 LEU A O 1
ATOM 823 N N . ILE A 1 106 ? 4.206 -14.061 -14.482 1.00 96.31 106 ILE A N 1
ATOM 824 C CA . ILE A 1 106 ? 4.385 -15.515 -14.589 1.00 96.31 106 ILE A CA 1
ATOM 825 C C . ILE A 1 106 ? 3.066 -16.114 -15.064 1.00 96.31 106 ILE A C 1
ATOM 827 O O . ILE A 1 106 ? 2.030 -15.970 -14.411 1.00 96.31 106 ILE A O 1
ATOM 831 N N . ASN A 1 107 ? 3.095 -16.775 -16.224 1.00 96.69 107 ASN A N 1
ATOM 832 C CA . ASN A 1 107 ? 1.906 -17.315 -16.894 1.00 96.69 107 ASN A CA 1
ATOM 833 C C . ASN A 1 107 ? 0.799 -16.257 -17.078 1.00 96.69 107 ASN A C 1
ATOM 835 O O . ASN A 1 107 ? -0.372 -16.517 -16.815 1.00 96.69 107 ASN A O 1
ATOM 839 N N . GLY A 1 108 ? 1.187 -15.039 -17.470 1.00 96.88 108 GLY A N 1
ATOM 840 C CA . GLY A 1 108 ? 0.263 -13.925 -17.711 1.00 96.88 108 GLY A CA 1
ATOM 841 C C . GLY A 1 108 ? -0.305 -13.253 -16.455 1.00 96.88 108 GLY A C 1
ATOM 842 O O . GLY A 1 108 ? -1.157 -12.382 -16.588 1.00 96.88 108 GLY A O 1
ATOM 843 N N . ARG A 1 109 ? 0.152 -13.623 -15.250 1.00 96.62 109 ARG A N 1
ATOM 844 C CA . ARG A 1 109 ? -0.311 -13.035 -13.982 1.00 96.62 109 ARG A CA 1
ATOM 845 C C . ARG A 1 109 ? 0.786 -12.224 -13.310 1.00 96.62 109 ARG A C 1
ATOM 847 O O . ARG A 1 109 ? 1.924 -12.685 -13.245 1.00 96.62 109 ARG A O 1
ATOM 854 N N . ASP A 1 110 ? 0.430 -11.055 -12.786 1.00 97.81 110 ASP A N 1
ATOM 855 C CA . ASP A 1 110 ? 1.337 -10.197 -12.021 1.00 97.81 110 ASP A CA 1
ATOM 856 C C . ASP A 1 110 ? 1.594 -10.800 -10.636 1.00 97.81 110 ASP A C 1
ATOM 858 O O . ASP A 1 110 ? 0.691 -10.947 -9.807 1.00 97.81 110 ASP A O 1
ATOM 862 N N . MET A 1 111 ? 2.844 -11.184 -10.386 1.00 97.88 111 MET A N 1
ATOM 863 C CA . MET A 1 111 ? 3.211 -11.838 -9.135 1.00 97.88 111 MET A CA 1
ATOM 864 C C . MET A 1 111 ? 3.196 -10.896 -7.934 1.00 97.88 111 MET A C 1
ATOM 866 O O . MET A 1 111 ? 2.985 -11.359 -6.813 1.00 97.88 111 MET A O 1
ATOM 870 N N . PHE A 1 112 ? 3.412 -9.594 -8.135 1.00 98.38 112 PHE A N 1
ATOM 871 C CA . PHE A 1 112 ? 3.333 -8.630 -7.042 1.00 98.38 112 PHE A CA 1
ATOM 872 C C . PHE A 1 112 ? 1.883 -8.416 -6.627 1.00 98.38 112 PHE A C 1
ATOM 874 O O . PHE A 1 112 ? 1.630 -8.373 -5.428 1.00 98.38 112 PHE A O 1
ATOM 881 N N . GLU A 1 113 ? 0.938 -8.387 -7.572 1.00 98.44 113 GLU A N 1
ATOM 882 C CA . GLU A 1 113 ? -0.496 -8.361 -7.249 1.00 98.44 113 GLU A CA 1
ATOM 883 C C . GLU A 1 113 ? -0.910 -9.598 -6.456 1.00 98.44 113 GLU A C 1
ATOM 885 O O . GLU A 1 113 ? -1.480 -9.463 -5.381 1.00 98.44 113 GLU A O 1
ATOM 890 N N . ILE A 1 114 ? -0.540 -10.801 -6.913 1.00 98.25 114 ILE A N 1
ATOM 891 C CA . ILE A 1 114 ? -0.876 -12.056 -6.217 1.00 98.25 114 ILE A CA 1
ATOM 892 C C . ILE A 1 114 ? -0.376 -12.041 -4.765 1.00 98.25 114 ILE A C 1
ATOM 894 O O . ILE A 1 114 ? -1.121 -12.370 -3.835 1.00 98.25 114 ILE A O 1
ATOM 898 N N . VAL A 1 115 ? 0.892 -11.671 -4.560 1.00 98.44 115 VAL A N 1
ATOM 899 C CA . VAL A 1 115 ? 1.481 -11.604 -3.217 1.00 98.44 115 VAL A CA 1
ATOM 900 C C . VAL A 1 115 ? 0.809 -10.508 -2.394 1.00 98.44 115 VAL A C 1
ATOM 902 O O . VAL A 1 115 ? 0.446 -10.760 -1.247 1.00 98.44 115 VAL A O 1
ATOM 905 N N . ALA A 1 116 ? 0.606 -9.321 -2.967 1.00 98.50 116 ALA A N 1
ATOM 906 C CA . ALA A 1 116 ? -0.017 -8.197 -2.281 1.00 98.50 116 ALA A CA 1
ATOM 907 C C . ALA A 1 116 ? -1.438 -8.527 -1.829 1.00 98.50 116 ALA A C 1
ATOM 909 O O . ALA A 1 116 ? -1.751 -8.343 -0.658 1.00 98.50 116 ALA A O 1
ATOM 910 N N . THR A 1 117 ? -2.262 -9.103 -2.704 1.00 98.62 117 THR A N 1
ATOM 911 C CA . THR A 1 117 ? -3.610 -9.575 -2.378 1.00 98.62 117 THR A CA 1
ATOM 912 C C . THR A 1 117 ? -3.581 -10.538 -1.192 1.00 98.62 117 THR A C 1
ATOM 914 O O . THR A 1 117 ? -4.291 -10.325 -0.213 1.00 98.62 117 THR A O 1
ATOM 917 N N . SER A 1 118 ? -2.701 -11.548 -1.202 1.00 98.50 118 SER A N 1
ATOM 918 C CA . SER A 1 118 ? -2.567 -12.480 -0.070 1.00 98.50 118 SER A CA 1
ATOM 919 C C . SER A 1 118 ? -2.164 -11.779 1.234 1.00 98.50 118 SER A C 1
ATOM 921 O O . SER A 1 118 ? -2.680 -12.112 2.300 1.00 98.50 118 SER A O 1
ATOM 923 N N . VAL A 1 119 ? -1.256 -10.805 1.166 1.00 98.56 119 VAL A N 1
ATOM 924 C CA . VAL A 1 119 ? -0.790 -10.042 2.332 1.00 98.56 119 VAL A CA 1
ATOM 925 C C . VAL A 1 119 ? -1.893 -9.134 2.882 1.00 98.56 119 VAL A C 1
ATOM 927 O O . VAL A 1 119 ? -2.121 -9.138 4.089 1.00 98.56 119 VAL A O 1
ATOM 930 N N . TYR A 1 120 ? -2.620 -8.414 2.028 1.00 98.50 120 TYR A N 1
ATOM 931 C CA . TYR A 1 120 ? -3.735 -7.561 2.446 1.00 98.50 120 TYR A CA 1
ATOM 932 C C . TYR A 1 120 ? -4.901 -8.362 3.027 1.00 98.50 120 TYR A C 1
ATOM 934 O O . TYR A 1 120 ? -5.479 -7.937 4.024 1.00 98.50 120 TYR A O 1
ATOM 942 N N . HIS A 1 121 ? -5.186 -9.551 2.489 1.00 98.50 121 HIS A N 1
ATOM 943 C CA . HIS A 1 121 ? -6.163 -10.460 3.091 1.00 98.50 121 HIS A CA 1
ATOM 944 C C . HIS A 1 121 ? -5.761 -10.903 4.497 1.00 98.50 121 HIS A C 1
ATOM 946 O O . HIS A 1 121 ? -6.595 -10.916 5.398 1.00 98.50 121 HIS A O 1
ATOM 952 N N . LYS A 1 122 ? -4.477 -11.213 4.723 1.00 97.94 122 LYS A N 1
ATOM 953 C CA . LYS A 1 122 ? -3.973 -11.516 6.074 1.00 97.94 122 LYS A CA 1
ATOM 954 C C . LYS A 1 122 ? -4.076 -10.319 7.023 1.00 97.94 122 LYS A C 1
ATOM 956 O O . LYS A 1 122 ? -4.223 -10.527 8.220 1.00 97.94 122 LYS A O 1
ATOM 961 N N . ALA A 1 123 ? -4.023 -9.101 6.488 1.00 96.88 123 ALA A N 1
ATOM 962 C CA . ALA A 1 123 ? -4.205 -7.862 7.238 1.00 96.88 123 ALA A CA 1
ATOM 963 C C . ALA A 1 123 ? -5.684 -7.487 7.480 1.00 96.88 123 ALA A C 1
ATOM 965 O O . ALA A 1 123 ? -5.942 -6.469 8.112 1.00 96.88 123 ALA A O 1
ATOM 966 N N . GLY A 1 124 ? -6.646 -8.285 6.997 1.00 97.81 124 GLY A N 1
ATOM 967 C CA . GLY A 1 124 ? -8.081 -8.103 7.256 1.00 97.81 124 GLY A CA 1
ATOM 968 C C . GLY A 1 124 ? -8.891 -7.483 6.112 1.00 97.81 124 GLY A C 1
ATOM 969 O O . GLY A 1 124 ? -10.118 -7.470 6.184 1.00 97.81 124 GLY A O 1
ATOM 970 N N . TYR A 1 125 ? -8.255 -7.035 5.025 1.00 98.56 125 TYR A N 1
ATOM 971 C CA . TYR A 1 125 ? -8.983 -6.517 3.864 1.00 98.56 125 TYR A CA 1
ATOM 972 C C . TYR A 1 125 ? -9.587 -7.664 3.051 1.00 98.56 125 TYR A C 1
ATOM 974 O O . TYR A 1 125 ? -8.878 -8.566 2.609 1.00 98.56 125 TYR A O 1
ATOM 982 N N . THR A 1 126 ? -10.892 -7.640 2.803 1.00 98.19 126 THR A N 1
ATOM 983 C CA . THR A 1 126 ? -11.574 -8.646 1.970 1.00 98.19 126 THR A CA 1
ATOM 984 C C . THR A 1 126 ? -11.613 -8.247 0.499 1.00 98.19 126 THR A C 1
ATOM 986 O O . THR A 1 126 ? -11.729 -9.117 -0.359 1.00 98.19 126 THR A O 1
ATOM 989 N N . THR A 1 127 ? -11.465 -6.954 0.205 1.00 98.56 127 THR A N 1
ATOM 990 C CA . THR A 1 127 ? -11.472 -6.393 -1.149 1.00 98.56 127 THR A CA 1
ATOM 991 C C . THR A 1 127 ? -10.208 -5.569 -1.376 1.00 98.56 127 THR A C 1
ATOM 993 O O . THR A 1 127 ? -9.875 -4.697 -0.570 1.00 98.56 127 THR A O 1
ATOM 996 N N . VAL A 1 128 ? -9.502 -5.841 -2.476 1.00 98.50 128 VAL A N 1
ATOM 997 C CA . VAL A 1 128 ? -8.285 -5.122 -2.877 1.00 98.50 128 VAL A CA 1
ATOM 998 C C . VAL A 1 128 ? -8.372 -4.784 -4.360 1.00 98.50 128 VAL A C 1
ATOM 1000 O O . VAL A 1 128 ? -8.357 -5.695 -5.187 1.00 98.50 128 VAL A O 1
ATOM 1003 N N . ASP A 1 129 ? -8.423 -3.494 -4.688 1.00 98.50 129 ASP A N 1
ATOM 1004 C CA . ASP A 1 129 ? -8.439 -3.019 -6.076 1.00 98.50 129 ASP A CA 1
ATOM 1005 C C . ASP A 1 129 ? -7.088 -2.428 -6.475 1.00 98.50 129 ASP A C 1
ATOM 1007 O O . ASP A 1 129 ? -6.519 -1.608 -5.752 1.00 98.50 129 ASP A O 1
ATOM 1011 N N . PHE A 1 130 ? -6.602 -2.808 -7.659 1.00 98.56 130 PHE A N 1
ATOM 1012 C CA . PHE A 1 130 ? -5.365 -2.291 -8.243 1.00 98.56 130 PHE A CA 1
ATOM 1013 C C . PHE A 1 130 ? -5.675 -1.230 -9.298 1.00 98.56 130 PHE A C 1
ATOM 1015 O O . PHE A 1 130 ? -6.314 -1.515 -10.312 1.00 98.56 130 PHE A O 1
ATOM 1022 N N . VAL A 1 131 ? -5.187 -0.011 -9.085 1.00 97.88 131 VAL A N 1
ATOM 1023 C CA . VAL A 1 131 ? -5.403 1.123 -9.991 1.00 97.88 131 VAL A CA 1
ATOM 1024 C C . VAL A 1 131 ? -4.170 1.334 -10.855 1.00 97.88 131 VAL A C 1
ATOM 1026 O O . VAL A 1 131 ? -3.071 1.510 -10.336 1.00 97.88 131 VAL A O 1
ATOM 1029 N N . ASP A 1 132 ? -4.342 1.363 -12.177 1.00 97.81 132 ASP A N 1
ATOM 1030 C CA . ASP A 1 132 ? -3.297 1.869 -13.069 1.00 97.81 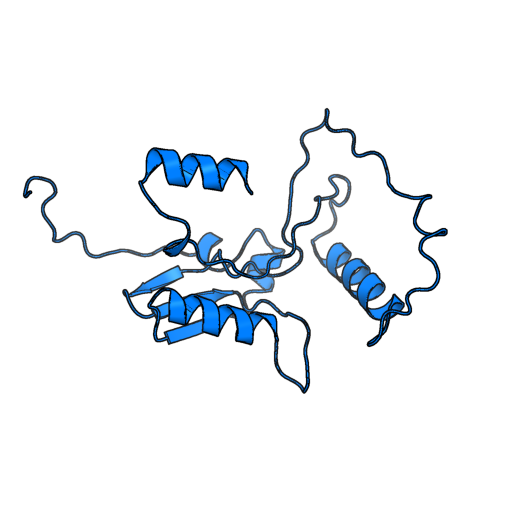132 ASP A CA 1
ATOM 1031 C C . ASP A 1 132 ? -3.141 3.381 -12.866 1.00 97.81 132 ASP A C 1
ATOM 1033 O O . ASP A 1 132 ? -3.847 4.199 -13.460 1.00 97.81 132 ASP A O 1
ATOM 1037 N N . ASP A 1 133 ? -2.209 3.746 -11.994 1.00 95.25 133 ASP A N 1
ATOM 1038 C CA . ASP A 1 133 ? -1.854 5.120 -11.679 1.00 95.25 133 ASP A CA 1
ATOM 1039 C C . ASP A 1 133 ? -0.486 5.506 -12.250 1.00 95.25 133 ASP A C 1
ATOM 1041 O O . ASP A 1 133 ? 0.120 6.487 -11.818 1.00 95.25 133 ASP A O 1
ATOM 1045 N N . TRP A 1 134 ? -0.002 4.791 -13.273 1.00 95.00 134 TRP A N 1
ATOM 1046 C CA . TRP A 1 134 ? 1.365 4.931 -13.779 1.00 95.00 134 TRP A CA 1
ATOM 1047 C C . TRP A 1 134 ? 1.745 6.382 -14.112 1.00 95.00 134 TRP A C 1
ATOM 1049 O O . TRP A 1 134 ? 2.884 6.812 -13.919 1.00 95.00 134 TRP A O 1
ATOM 1059 N N . ARG A 1 135 ? 0.786 7.177 -14.601 1.00 93.38 135 ARG A N 1
ATOM 1060 C CA . ARG A 1 135 ? 0.994 8.608 -14.875 1.00 93.38 135 ARG A CA 1
ATOM 1061 C C . ARG A 1 135 ? 1.221 9.432 -13.605 1.00 93.38 135 ARG A C 1
ATOM 1063 O O . ARG A 1 135 ? 2.068 10.323 -13.630 1.00 93.38 135 ARG A O 1
ATOM 1070 N N . LEU A 1 136 ? 0.500 9.134 -12.525 1.00 92.50 136 LEU A N 1
ATOM 1071 C CA . LEU A 1 136 ? 0.711 9.742 -11.209 1.00 92.50 136 LEU A CA 1
ATOM 1072 C C . LEU A 1 136 ? 2.076 9.323 -10.668 1.00 92.50 136 LEU A C 1
ATOM 1074 O O . LEU A 1 136 ? 2.883 10.196 -10.315 1.00 92.50 136 LEU A O 1
ATOM 1078 N N . HIS A 1 137 ? 2.377 8.016 -10.730 1.00 94.06 137 HIS A N 1
ATOM 1079 C CA . HIS A 1 137 ? 3.661 7.471 -10.290 1.00 94.06 137 HIS A CA 1
ATOM 1080 C C . HIS A 1 137 ? 4.812 8.165 -10.994 1.00 94.06 137 HIS A C 1
ATOM 1082 O O . HIS A 1 137 ? 5.761 8.575 -10.340 1.00 94.06 137 HIS A O 1
ATOM 1088 N N . LEU A 1 138 ? 4.723 8.399 -12.308 1.00 89.81 138 LEU A N 1
ATOM 1089 C CA . LEU A 1 138 ? 5.745 9.141 -13.048 1.00 89.81 138 LEU A CA 1
ATOM 1090 C C . LEU A 1 138 ? 5.828 10.632 -12.679 1.00 89.81 138 LEU A C 1
ATOM 1092 O O . LEU A 1 138 ? 6.903 11.221 -12.820 1.00 89.81 138 LEU A O 1
ATOM 1096 N N . ALA A 1 139 ? 4.741 11.250 -12.221 1.00 88.31 139 ALA A N 1
ATOM 1097 C CA . ALA A 1 139 ? 4.726 12.657 -11.839 1.00 88.31 139 ALA A CA 1
ATOM 1098 C C . ALA A 1 139 ? 5.444 12.871 -10.501 1.00 88.31 139 ALA A C 1
ATOM 1100 O O . ALA A 1 139 ? 6.488 13.522 -10.469 1.00 88.31 139 ALA A O 1
ATOM 1101 N N . SER A 1 140 ? 4.937 12.302 -9.402 1.00 82.88 140 SER A N 1
ATOM 1102 C CA . SER A 1 140 ? 5.561 12.493 -8.079 1.00 82.88 140 SER A CA 1
ATOM 1103 C C . SER A 1 140 ? 5.111 11.518 -6.979 1.00 82.88 140 SER A C 1
ATOM 1105 O O . SER A 1 140 ? 5.435 11.750 -5.815 1.00 82.88 140 SER A O 1
ATOM 1107 N N . GLY A 1 141 ? 4.400 10.437 -7.298 1.00 91.38 141 GLY A N 1
ATOM 1108 C CA . GLY A 1 141 ? 3.913 9.492 -6.287 1.00 91.38 141 GLY A CA 1
ATOM 1109 C C . GLY A 1 141 ? 2.669 8.761 -6.760 1.00 91.38 141 GLY A C 1
ATOM 1110 O O . GLY A 1 141 ? 2.295 8.893 -7.911 1.00 91.38 141 GLY A O 1
ATOM 1111 N N . ASP A 1 142 ? 2.019 8.018 -5.886 1.00 96.19 142 ASP A N 1
ATOM 1112 C CA . ASP A 1 142 ? 0.950 7.102 -6.283 1.00 96.19 142 ASP A CA 1
ATOM 1113 C C . ASP A 1 142 ? -0.433 7.615 -5.850 1.00 96.19 142 ASP A C 1
ATOM 1115 O O . ASP A 1 142 ? -0.558 8.753 -5.388 1.00 96.19 142 ASP A O 1
ATOM 1119 N N . VAL A 1 143 ? -1.477 6.795 -5.984 1.00 95.00 143 VAL A N 1
ATOM 1120 C CA . VAL A 1 143 ? -2.872 7.148 -5.656 1.00 95.00 143 VAL A CA 1
ATOM 1121 C C . VAL A 1 143 ? -3.037 7.897 -4.321 1.00 95.00 143 VAL A C 1
ATOM 1123 O O . VAL A 1 143 ? -3.749 8.899 -4.280 1.00 95.00 143 VAL A O 1
ATOM 1126 N N . HIS A 1 144 ? -2.343 7.504 -3.247 1.00 97.12 144 HIS A N 1
ATOM 1127 C CA . HIS A 1 144 ? -2.415 8.213 -1.962 1.00 97.12 144 HIS A CA 1
ATOM 1128 C C . HIS A 1 144 ? -1.772 9.611 -2.002 1.00 97.12 144 HIS A C 1
ATOM 1130 O O . HIS A 1 144 ? -2.270 10.526 -1.356 1.00 97.12 144 HIS A O 1
ATOM 1136 N N . CYS A 1 145 ? -0.714 9.828 -2.792 1.00 96.25 145 CYS A N 1
ATOM 1137 C CA . CYS A 1 145 ? -0.076 11.145 -2.930 1.00 96.25 145 CYS A CA 1
ATOM 1138 C C . CYS A 1 145 ? -0.971 12.187 -3.615 1.00 96.25 145 CYS A C 1
ATOM 1140 O O . CYS A 1 145 ? -0.767 13.384 -3.420 1.00 96.25 145 CYS A O 1
ATOM 1142 N N . PHE A 1 146 ? -1.921 11.744 -4.436 1.00 93.69 146 PHE A N 1
ATOM 1143 C CA . PHE A 1 146 ? -2.826 12.611 -5.196 1.00 93.69 146 PHE A CA 1
ATOM 1144 C C . PHE A 1 146 ? -4.273 12.553 -4.694 1.00 93.69 146 PHE A C 1
ATOM 1146 O O . PHE A 1 146 ? -5.147 13.209 -5.260 1.00 93.69 146 PHE A O 1
ATOM 1153 N N . GLY A 1 147 ? -4.525 11.778 -3.641 1.00 89.50 147 GLY A N 1
ATOM 1154 C CA . GLY A 1 147 ? -5.834 11.592 -3.037 1.00 89.50 147 GLY A CA 1
ATOM 1155 C C . GLY A 1 147 ? -5.874 12.047 -1.583 1.00 89.50 147 GLY A C 1
ATOM 1156 O O . GLY A 1 147 ? -4.869 12.418 -0.982 1.00 89.50 147 GLY A O 1
ATOM 1157 N N . ASN A 1 148 ? -7.074 12.016 -1.012 1.00 93.12 148 ASN A N 1
ATOM 1158 C CA . ASN A 1 148 ? -7.305 12.115 0.423 1.00 93.12 148 ASN A CA 1
ATOM 1159 C C . ASN A 1 148 ? -8.679 11.503 0.748 1.00 93.12 148 ASN A C 1
ATOM 1161 O O . ASN A 1 148 ? -9.499 11.310 -0.150 1.00 93.12 148 ASN A O 1
ATOM 1165 N N . THR A 1 149 ? -8.946 11.209 2.018 1.00 93.25 149 THR A N 1
ATOM 1166 C CA . THR A 1 149 ? -10.219 10.632 2.479 1.00 93.25 149 THR A CA 1
ATOM 1167 C C . THR A 1 149 ? -10.749 11.386 3.685 1.00 93.25 149 THR A C 1
ATOM 1169 O O . THR A 1 149 ? -9.991 11.646 4.618 1.00 93.25 149 THR A O 1
ATOM 1172 N N . TYR A 1 150 ? -12.056 11.631 3.722 1.00 94.06 150 TYR A N 1
ATOM 1173 C CA . TYR A 1 150 ? -12.754 11.918 4.974 1.00 94.06 150 TYR A CA 1
ATOM 1174 C C . TYR A 1 150 ? -13.109 10.601 5.664 1.00 94.06 150 TYR A C 1
ATOM 1176 O O . TYR A 1 150 ? -13.404 9.610 4.997 1.00 94.06 150 TYR A O 1
ATOM 1184 N N . ARG A 1 151 ? -13.048 10.581 6.995 1.00 94.00 151 ARG A N 1
ATOM 1185 C CA . ARG A 1 151 ? -13.355 9.408 7.822 1.00 94.00 151 ARG A CA 1
ATOM 1186 C C . ARG A 1 151 ? -14.425 9.778 8.833 1.00 94.00 151 ARG A C 1
ATOM 1188 O O . ARG A 1 151 ? -14.568 10.953 9.164 1.00 94.00 151 ARG A O 1
ATOM 1195 N N . ASP A 1 152 ? -15.159 8.778 9.300 1.00 92.94 152 ASP A N 1
ATOM 1196 C CA . ASP A 1 152 ? -16.105 8.970 10.390 1.00 92.94 152 ASP A CA 1
ATOM 1197 C C . ASP A 1 152 ? -15.361 9.420 11.663 1.00 92.94 152 ASP A C 1
ATOM 1199 O O . ASP A 1 152 ? -14.317 8.871 12.018 1.00 92.94 152 ASP A O 1
ATOM 1203 N N . THR A 1 153 ? -15.888 10.448 12.325 1.00 92.31 153 THR A N 1
ATOM 1204 C CA . THR A 1 153 ? -15.354 11.032 13.565 1.00 92.31 153 THR A CA 1
ATOM 1205 C C . THR A 1 153 ? -16.420 11.088 14.658 1.00 92.31 153 THR A C 1
ATOM 1207 O O . THR A 1 153 ? -16.342 11.925 15.555 1.00 92.31 153 THR A O 1
ATOM 1210 N N . THR A 1 154 ? -17.458 10.255 14.567 1.00 93.62 154 THR A N 1
ATOM 1211 C CA . THR A 1 154 ? -18.569 10.229 15.531 1.00 93.62 154 THR A CA 1
ATOM 1212 C C . THR A 1 154 ? -18.145 9.802 16.938 1.00 93.62 154 THR A C 1
ATOM 1214 O O . THR A 1 154 ? -18.845 10.118 17.900 1.00 93.62 154 THR A O 1
ATOM 1217 N N . GLN A 1 155 ? -16.996 9.133 17.085 1.00 91.75 155 GLN A N 1
ATOM 1218 C CA . GLN A 1 155 ? -16.490 8.696 18.385 1.00 91.75 155 GLN A CA 1
ATOM 1219 C C . GLN A 1 155 ? -15.969 9.879 19.225 1.00 91.75 155 GLN A C 1
ATOM 1221 O O . GLN A 1 155 ? -15.070 10.598 18.773 1.00 91.75 155 GLN A O 1
ATOM 1226 N N . PRO A 1 156 ? -16.482 10.095 20.454 1.00 91.50 156 PRO A N 1
ATOM 1227 C CA . PRO A 1 156 ? -16.026 11.189 21.302 1.00 91.50 156 PRO A CA 1
ATOM 1228 C C . PRO A 1 156 ? -14.598 10.944 21.789 1.00 91.50 156 PRO A C 1
ATOM 1230 O O . PRO A 1 156 ? -14.281 9.882 22.317 1.00 91.50 156 PRO A O 1
ATOM 1233 N N . TRP A 1 157 ? -13.741 11.963 21.718 1.00 93.56 157 TRP A N 1
ATOM 1234 C CA . TRP A 1 157 ? -12.367 11.839 22.224 1.00 93.56 157 TRP A CA 1
ATOM 1235 C C . TRP A 1 157 ? -12.291 11.801 23.762 1.00 93.56 157 TRP A C 1
ATOM 1237 O O . TRP A 1 157 ? -11.290 11.355 24.320 1.00 93.56 157 TRP A O 1
ATOM 1247 N N . TRP A 1 158 ? -13.333 12.279 24.455 1.00 93.12 158 TRP A N 1
ATOM 1248 C CA . TRP A 1 158 ? -13.400 12.340 25.920 1.00 93.12 158 TRP A CA 1
ATOM 1249 C C . TRP A 1 158 ? -14.046 11.110 26.572 1.00 93.12 158 TRP A C 1
ATOM 1251 O O . TRP A 1 158 ? -14.023 11.005 27.798 1.00 93.12 158 TRP A O 1
ATOM 1261 N N . SER A 1 159 ? -14.630 10.191 25.798 1.00 82.06 159 SER A N 1
ATOM 1262 C CA . SER A 1 159 ? -15.165 8.933 26.328 1.00 82.06 159 SER A CA 1
ATOM 1263 C C . SER A 1 159 ? -14.084 7.857 26.283 1.00 82.06 159 SER A C 1
ATOM 1265 O O . SER A 1 159 ? -13.599 7.524 25.202 1.00 82.06 159 SER A O 1
ATOM 1267 N N . LYS A 1 160 ? -13.705 7.340 27.453 1.00 60.09 160 LYS A N 1
ATOM 1268 C CA . LYS A 1 160 ? -12.879 6.138 27.603 1.00 60.09 160 LYS A CA 1
ATOM 1269 C C . LYS A 1 160 ? -13.754 4.950 27.955 1.00 60.09 160 LYS A C 1
ATOM 1271 O O . LYS A 1 160 ? -14.676 5.157 28.776 1.00 60.09 160 LYS A O 1
#

Secondary structure (DSSP, 8-state):
-HHHHHHHHHHH---GGG--------EEE-TT--S-THHHHHHHHHHHHTT-SS--S--TTSSGGG-----TTS-PEEE-SS--TTS-EE-SSSEEEEE-----EETTEEHHHHHHHHHHHHTT-SEEEEE--HHHHHHT--HHHH--------S-TT--

Sequence (160 aa):
MTANLELLKKETVITDGEIFRLPALIAYRDPRRRGGRSGARRRVLELIDKHGPGGDARNETAVTERRREIDVSKPFSLESPLPSLVNGVPLSDSHYVTPKPFGPLINGRDMFEIVATSVYHKAGYTTVDFVDDWRLHLASGDVHCFGNTYRDTTQPWWSK

Radius of gyration: 19.38 Å; chains: 1; bounding box: 53×35×48 Å

Organism: Akanthomyces muscarius (NCBI:txid2231603)

Foldseek 3Di:
DVVVVVVCCVPPVDDPLLDFDADFDKDWDDPPCPDFLVVLVVVVVVVDVVQPPDRDPPDPPPVPPPPPPPPPVDDIDMATNFADQVLWDAPDQAEIEGEDGPADDDPNDHPRVVSSCVRVVSNRHNYYHHDPQVVVSRPPHGPNVVDDDDDDPPDDPPDD

InterPro domains:
  IPR004303 Protein-arginine deiminase [PTHR10837] (3-159)
  IPR013530 Protein-arginine deiminase, C-terminal [PF03068] (3-158)

pLDDT: mean 80.91, std 21.95, range [35.34, 98.62]